Protein AF-W6NHX2-F1 (afdb_monomer_lite)

Radius of gyration: 28.2 Å; chains: 1; bounding box: 60×61×74 Å

Sequence (103 aa):
MGPPTTRSQSTPVDSWADGPFSGIVPEASASDNLANALSYLDDKASVRGKDAKSLRDATVLALEEVRNDSKADTAQLTKQINEEKSWQRYSTNFATSDVSLLL

Organism: Haemonchus contortus (NCBI:txid6289)

Structure (mmCIF, N/CA/C/O backbone):
data_AF-W6NHX2-F1
#
_entry.id   AF-W6NHX2-F1
#
loop_
_atom_site.group_PDB
_atom_site.id
_atom_site.type_symbol
_atom_site.label_atom_id
_atom_site.label_alt_id
_atom_site.label_comp_id
_atom_site.label_asym_id
_atom_site.label_entity_id
_atom_site.label_seq_id
_atom_site.pdbx_PDB_ins_code
_atom_site.Cartn_x
_atom_site.Cartn_y
_atom_site.Cartn_z
_atom_site.occupancy
_atom_site.B_iso_or_equiv
_atom_site.auth_seq_id
_atom_site.auth_comp_id
_atom_site.auth_asym_id
_atom_site.auth_atom_id
_atom_site.pdbx_PDB_model_num
ATOM 1 N N . MET A 1 1 ? 41.173 -54.706 -18.836 1.00 55.94 1 MET A N 1
ATOM 2 C CA . MET A 1 1 ? 41.162 -53.668 -17.783 1.00 55.94 1 MET A CA 1
ATOM 3 C C . MET A 1 1 ? 40.565 -52.413 -18.406 1.00 55.94 1 MET A C 1
ATOM 5 O O . MET A 1 1 ? 41.243 -51.788 -19.208 1.00 55.94 1 MET A O 1
ATOM 9 N N . GLY A 1 2 ? 39.272 -52.151 -18.195 1.00 72.06 2 GLY A N 1
ATOM 10 C CA . GLY A 1 2 ? 38.583 -50.988 -18.779 1.00 72.06 2 GLY A CA 1
ATOM 11 C C . GLY A 1 2 ? 38.774 -49.724 -17.929 1.00 72.06 2 GLY A C 1
ATOM 12 O O . GLY A 1 2 ? 39.084 -49.857 -16.743 1.00 72.06 2 GLY A O 1
ATOM 13 N N . PRO A 1 3 ? 38.621 -48.518 -18.503 1.00 69.19 3 PRO A N 1
ATOM 14 C CA . PRO A 1 3 ? 38.764 -47.274 -17.752 1.00 69.19 3 PRO A CA 1
ATOM 15 C C . PRO A 1 3 ? 37.628 -47.119 -16.723 1.00 69.19 3 PRO A C 1
ATOM 17 O O . PRO A 1 3 ? 36.522 -47.613 -16.956 1.00 69.19 3 PRO A O 1
ATOM 20 N N . PRO A 1 4 ? 37.875 -46.458 -15.578 1.00 67.69 4 PRO A N 1
ATOM 21 C CA . PRO A 1 4 ? 36.870 -46.304 -14.535 1.00 67.69 4 PRO A CA 1
ATOM 22 C C . PRO A 1 4 ? 35.751 -45.360 -14.994 1.00 67.69 4 PRO A C 1
ATOM 24 O O . PRO A 1 4 ? 36.008 -44.250 -15.456 1.00 67.69 4 PRO A O 1
ATOM 27 N N . THR A 1 5 ? 34.499 -45.790 -14.838 1.00 64.75 5 THR A N 1
ATOM 28 C CA . THR A 1 5 ? 33.313 -44.951 -15.056 1.00 64.75 5 THR A CA 1
ATOM 29 C C . THR A 1 5 ? 33.185 -43.937 -13.921 1.00 64.75 5 THR A C 1
ATOM 31 O O . THR A 1 5 ? 32.983 -44.318 -12.767 1.00 64.75 5 THR A O 1
ATOM 34 N N . THR A 1 6 ? 33.259 -42.642 -14.226 1.00 62.94 6 THR A N 1
ATOM 35 C CA . THR A 1 6 ? 32.983 -41.572 -13.262 1.00 62.94 6 THR A CA 1
ATOM 36 C C . THR A 1 6 ? 31.483 -41.271 -13.234 1.00 62.94 6 THR A C 1
ATOM 38 O O . THR A 1 6 ? 30.878 -40.887 -14.232 1.00 62.94 6 THR A O 1
ATOM 41 N N . ARG A 1 7 ? 30.853 -41.479 -12.075 1.00 59.19 7 ARG A N 1
ATOM 42 C CA . ARG A 1 7 ? 29.451 -41.125 -11.817 1.00 59.19 7 ARG A CA 1
ATOM 43 C C . ARG A 1 7 ? 29.424 -39.767 -11.119 1.00 59.19 7 ARG A C 1
ATOM 45 O O . ARG A 1 7 ? 29.792 -39.682 -9.952 1.00 59.19 7 ARG A O 1
ATOM 52 N N . SER A 1 8 ? 28.991 -38.719 -11.815 1.00 54.06 8 SER A N 1
ATOM 53 C CA . SER A 1 8 ? 28.788 -37.396 -11.217 1.00 54.06 8 SER A CA 1
ATOM 54 C C . SER A 1 8 ? 27.649 -37.451 -10.193 1.00 54.06 8 SER A C 1
ATOM 56 O O . SER A 1 8 ? 26.505 -37.736 -10.548 1.00 54.06 8 SER A O 1
ATOM 58 N N . GLN A 1 9 ? 27.959 -37.207 -8.920 1.00 53.16 9 GLN A N 1
ATOM 59 C CA . GLN A 1 9 ? 26.970 -36.881 -7.894 1.00 53.16 9 GLN A CA 1
ATOM 60 C C . GLN A 1 9 ? 26.829 -35.359 -7.831 1.00 53.16 9 GLN A C 1
ATOM 62 O O . GLN A 1 9 ? 27.785 -34.660 -7.509 1.00 53.16 9 GLN A O 1
ATOM 67 N N . SER A 1 10 ? 25.638 -34.848 -8.127 1.00 50.72 10 SER A N 1
ATOM 68 C CA . SER A 1 10 ? 25.254 -33.484 -7.773 1.00 50.72 10 SER A CA 1
ATOM 69 C C . SER A 1 10 ? 24.763 -33.502 -6.329 1.00 50.72 10 SER A C 1
ATOM 71 O O . SER A 1 10 ? 23.670 -33.989 -6.053 1.00 50.72 10 SER A O 1
ATOM 73 N N . THR A 1 11 ? 25.572 -33.017 -5.393 1.00 59.91 11 THR A N 1
ATOM 74 C CA . THR A 1 11 ? 25.077 -32.633 -4.067 1.00 59.91 11 THR A CA 1
ATOM 75 C C . THR A 1 11 ? 24.429 -31.251 -4.180 1.00 59.91 11 THR A C 1
ATOM 77 O O . THR A 1 11 ? 25.062 -30.360 -4.755 1.00 59.91 11 THR A O 1
ATOM 80 N N . PRO A 1 12 ? 23.219 -31.019 -3.645 1.00 49.75 12 PRO A N 1
ATOM 81 C CA . PRO A 1 12 ? 22.747 -29.662 -3.429 1.00 49.75 12 PRO A CA 1
ATOM 82 C C . PRO A 1 12 ? 23.594 -29.082 -2.296 1.00 49.75 12 PRO A C 1
ATOM 84 O O . PRO A 1 12 ? 23.514 -29.534 -1.156 1.00 49.75 12 PRO A O 1
ATOM 87 N N . VAL A 1 13 ? 24.483 -28.146 -2.622 1.00 49.00 13 VAL A N 1
ATOM 88 C CA . VAL A 1 13 ? 25.099 -27.312 -1.596 1.00 49.00 13 VAL A CA 1
ATOM 89 C C . VAL A 1 13 ? 24.147 -26.146 -1.379 1.00 49.00 13 VAL A C 1
ATOM 91 O O . VAL A 1 13 ? 24.127 -25.180 -2.139 1.00 49.00 13 VAL A O 1
ATOM 94 N N . ASP A 1 14 ? 23.312 -26.269 -0.351 1.00 51.41 14 ASP A N 1
ATOM 95 C CA . ASP A 1 14 ? 22.736 -25.112 0.321 1.00 51.41 14 ASP A CA 1
ATOM 96 C C . ASP A 1 14 ? 23.911 -24.324 0.912 1.00 51.41 14 ASP A C 1
ATOM 98 O O . ASP A 1 14 ? 24.329 -24.513 2.051 1.00 51.41 14 ASP A O 1
ATOM 102 N N . SER A 1 15 ? 24.531 -23.496 0.073 1.00 49.47 15 SER A N 1
ATOM 103 C CA . SER A 1 15 ? 25.641 -22.630 0.445 1.00 49.47 15 SER A CA 1
ATOM 104 C C . SER A 1 15 ? 25.067 -21.380 1.093 1.00 49.47 15 SER A C 1
ATOM 106 O O . SER A 1 15 ? 25.081 -20.293 0.516 1.00 49.47 15 SER A O 1
ATOM 108 N N . TRP A 1 16 ? 24.531 -21.543 2.298 1.00 47.50 16 TRP A N 1
ATOM 109 C CA . TRP A 1 16 ? 24.318 -20.418 3.192 1.00 47.50 16 TRP A CA 1
ATOM 110 C C . TRP A 1 16 ? 25.704 -19.965 3.634 1.00 47.50 16 TRP A C 1
ATOM 112 O O . TRP A 1 16 ? 26.372 -20.606 4.440 1.00 47.50 16 TRP A O 1
ATOM 122 N N . ALA A 1 17 ? 26.183 -18.895 3.006 1.00 46.72 17 ALA A N 1
ATOM 123 C CA . ALA A 1 17 ? 27.309 -18.153 3.525 1.00 46.72 17 ALA A CA 1
ATOM 124 C C . ALA A 1 17 ? 26.900 -17.619 4.905 1.00 46.72 17 ALA A C 1
ATOM 126 O O . ALA A 1 17 ? 26.107 -16.683 4.989 1.00 46.72 17 ALA A O 1
ATOM 127 N N . ASP A 1 18 ? 27.432 -18.226 5.967 1.00 48.16 18 ASP A N 1
ATOM 128 C CA . ASP A 1 18 ? 27.468 -17.669 7.321 1.00 48.16 18 ASP A CA 1
ATOM 129 C C . ASP A 1 18 ? 28.342 -16.401 7.298 1.00 48.16 18 ASP A C 1
ATOM 131 O O . ASP A 1 18 ? 29.511 -16.380 7.685 1.00 48.16 18 ASP A O 1
ATOM 135 N N . GLY A 1 19 ? 27.783 -15.316 6.766 1.00 51.75 19 GLY A N 1
ATOM 136 C CA . GLY A 1 19 ? 28.144 -13.980 7.212 1.00 51.75 19 GLY A CA 1
ATOM 137 C C . GLY A 1 19 ? 27.541 -13.754 8.600 1.00 51.75 19 GLY A C 1
ATOM 138 O O . GLY A 1 19 ? 26.584 -14.439 8.964 1.00 51.75 19 GLY A O 1
ATOM 139 N N . PRO A 1 20 ? 28.052 -12.804 9.398 1.00 40.47 20 PRO A N 1
ATOM 140 C CA . PRO A 1 20 ? 27.392 -12.417 10.632 1.00 40.47 20 PRO A CA 1
ATOM 141 C C . PRO A 1 20 ? 26.049 -11.781 10.263 1.00 40.47 20 PRO A C 1
ATOM 143 O O . PRO A 1 20 ? 25.949 -10.572 10.055 1.00 40.47 20 PRO A O 1
ATOM 146 N N . PHE A 1 21 ? 25.004 -12.597 10.157 1.00 42.06 21 PHE A N 1
ATOM 147 C CA . PHE A 1 21 ? 23.637 -12.127 10.211 1.00 42.06 21 PHE A CA 1
ATOM 148 C C . PHE A 1 21 ? 23.449 -11.622 11.637 1.00 42.06 21 PHE A C 1
ATOM 150 O O . PHE A 1 21 ? 23.079 -12.361 12.547 1.0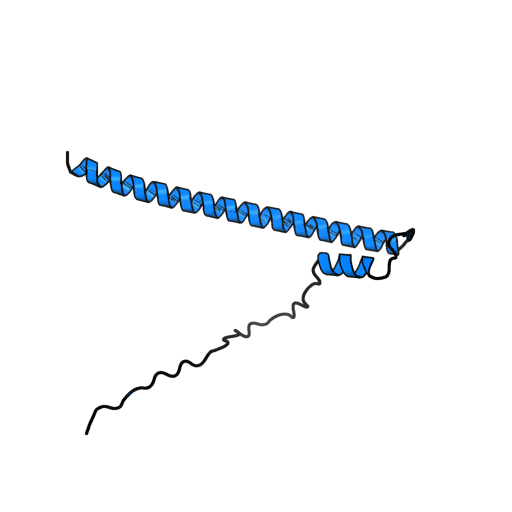0 42.06 21 PHE A O 1
ATOM 157 N N . SER A 1 22 ? 23.760 -10.338 11.841 1.00 43.44 22 SER A N 1
ATOM 158 C CA . SER A 1 22 ? 23.064 -9.541 12.844 1.00 43.44 22 SER A CA 1
ATOM 159 C C . SER A 1 22 ? 21.602 -9.896 12.660 1.00 43.44 22 SER A C 1
ATOM 161 O O . SER A 1 22 ? 21.091 -9.681 11.563 1.00 43.44 22 SER A O 1
ATOM 163 N N . GLY A 1 23 ? 21.004 -10.565 13.646 1.00 39.50 23 GLY A N 1
ATOM 164 C CA . GLY A 1 23 ? 19.657 -11.097 13.541 1.00 39.50 23 GLY A CA 1
ATOM 165 C C . GLY A 1 23 ? 18.719 -9.999 13.071 1.00 39.50 23 GLY A C 1
ATOM 166 O O . GLY A 1 23 ? 18.288 -9.166 13.864 1.00 39.50 23 GLY A O 1
ATOM 167 N N . ILE A 1 24 ? 18.420 -9.995 11.773 1.00 48.19 24 ILE A N 1
ATOM 168 C CA . ILE A 1 24 ? 17.283 -9.278 11.237 1.00 48.19 24 ILE A CA 1
ATOM 169 C C . ILE A 1 24 ? 16.136 -10.160 11.693 1.00 48.19 24 ILE A C 1
ATOM 171 O O . ILE A 1 24 ? 15.756 -11.120 11.026 1.00 48.19 24 ILE A O 1
ATOM 175 N N . VAL A 1 25 ? 15.658 -9.896 12.912 1.00 43.78 25 VAL A N 1
ATOM 176 C CA . VAL A 1 25 ? 14.267 -10.182 13.247 1.00 43.78 25 VAL A CA 1
ATOM 177 C C . VAL A 1 25 ? 13.494 -9.706 12.022 1.00 43.78 25 VAL A C 1
ATOM 179 O O . VAL A 1 25 ? 13.699 -8.543 11.666 1.00 43.78 25 VAL A O 1
ATOM 182 N N . PRO A 1 26 ? 12.733 -10.567 11.321 1.00 52.47 26 PRO A N 1
ATOM 183 C CA . PRO A 1 26 ? 11.930 -10.114 10.200 1.00 52.47 26 PRO A CA 1
ATOM 184 C C . PRO A 1 26 ? 11.110 -8.950 10.731 1.00 52.47 26 PRO A C 1
ATOM 186 O O . PRO A 1 26 ? 10.285 -9.135 11.629 1.00 52.47 26 PRO A O 1
ATOM 189 N N . GLU A 1 27 ? 11.454 -7.737 10.306 1.00 62.28 27 GLU A N 1
ATOM 190 C CA . GLU A 1 27 ? 10.692 -6.571 10.696 1.00 62.28 27 GLU A CA 1
ATOM 191 C C . GLU A 1 27 ? 9.307 -6.848 10.124 1.00 62.28 27 GLU A C 1
ATOM 193 O O . GLU A 1 27 ? 9.183 -7.131 8.931 1.00 62.28 27 GLU A O 1
ATOM 198 N N . ALA A 1 28 ? 8.302 -6.949 10.998 1.00 68.25 28 ALA A N 1
ATOM 199 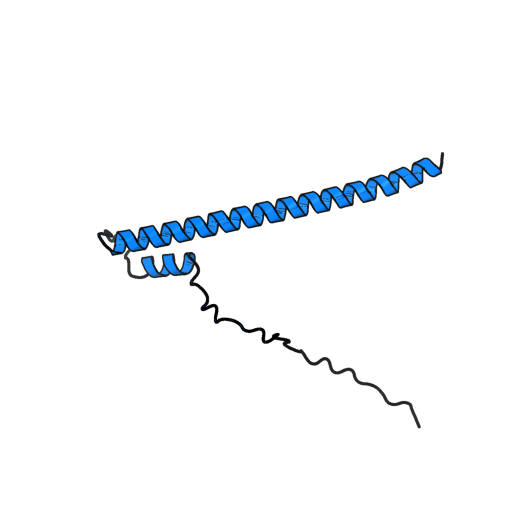C CA . ALA A 1 28 ? 6.950 -7.264 10.563 1.00 68.25 28 ALA A CA 1
ATOM 200 C C . ALA A 1 28 ? 6.589 -6.271 9.452 1.00 68.25 28 ALA A C 1
ATOM 202 O O . ALA A 1 28 ? 6.765 -5.063 9.655 1.00 68.25 28 ALA A O 1
ATOM 203 N N . SER A 1 29 ? 6.142 -6.766 8.290 1.00 83.81 29 SER A N 1
ATOM 204 C CA . SER A 1 29 ? 5.806 -5.890 7.162 1.00 83.81 29 SER A CA 1
ATOM 205 C C . SER A 1 29 ? 4.782 -4.863 7.640 1.00 83.81 29 SER A C 1
ATOM 207 O O . SER A 1 29 ? 4.010 -5.124 8.574 1.00 83.81 29 SER A O 1
ATOM 209 N N . ALA A 1 30 ? 4.732 -3.672 7.044 1.00 87.25 30 ALA A N 1
ATOM 210 C CA . ALA A 1 30 ? 3.733 -2.704 7.476 1.00 87.25 30 ALA A CA 1
ATOM 211 C C . ALA A 1 30 ? 2.305 -3.235 7.247 1.00 87.25 30 ALA A C 1
ATOM 213 O O . ALA A 1 30 ? 1.393 -2.882 7.997 1.00 87.25 30 ALA A O 1
ATOM 214 N N . SER A 1 31 ? 2.139 -4.180 6.315 1.00 88.25 31 SER A N 1
ATOM 215 C CA . SER A 1 31 ? 0.923 -4.987 6.158 1.00 88.25 31 SER A CA 1
ATOM 216 C C . SER A 1 31 ? 0.598 -5.840 7.393 1.00 88.25 31 SER A C 1
ATOM 218 O O . SER A 1 31 ? -0.550 -5.848 7.838 1.00 88.25 31 SER A O 1
ATOM 220 N N . ASP A 1 32 ? 1.589 -6.498 7.998 1.00 89.50 32 ASP A N 1
ATOM 221 C CA . ASP A 1 32 ? 1.413 -7.295 9.221 1.00 89.50 32 ASP A CA 1
ATOM 222 C C . ASP A 1 32 ? 1.079 -6.402 10.421 1.00 89.50 32 ASP A C 1
ATOM 224 O O . ASP A 1 32 ? 0.210 -6.727 11.232 1.00 89.50 32 ASP A O 1
ATOM 228 N N . ASN A 1 33 ? 1.723 -5.235 10.512 1.00 87.81 33 ASN A N 1
ATOM 229 C CA . ASN A 1 33 ? 1.444 -4.248 11.555 1.00 87.81 33 ASN A CA 1
ATOM 230 C C . ASN A 1 33 ? 0.017 -3.696 11.444 1.00 87.81 33 ASN A C 1
ATOM 232 O O . ASN A 1 33 ? -0.674 -3.555 12.458 1.00 87.81 33 ASN A O 1
ATOM 236 N N . LEU A 1 34 ? -0.448 -3.423 10.222 1.00 91.81 34 LEU A N 1
ATOM 237 C CA . LEU A 1 34 ? -1.817 -2.990 9.964 1.00 91.81 34 LEU A CA 1
ATOM 238 C C . LEU A 1 34 ? -2.828 -4.103 10.268 1.00 91.81 34 LEU A C 1
ATOM 240 O O . LEU A 1 34 ? -3.824 -3.850 10.947 1.00 91.81 34 LEU A O 1
ATOM 244 N N . ALA A 1 35 ? -2.556 -5.334 9.831 1.00 92.50 35 ALA A N 1
ATOM 245 C CA . ALA A 1 35 ? -3.403 -6.491 10.108 1.00 92.50 35 ALA A CA 1
ATOM 246 C C . ALA A 1 35 ? -3.524 -6.750 11.615 1.00 92.50 35 ALA A C 1
ATOM 248 O O . ALA A 1 35 ? -4.624 -6.962 12.121 1.00 92.50 35 ALA A O 1
ATOM 249 N N . ASN A 1 36 ? -2.421 -6.653 12.356 1.00 91.44 36 ASN A N 1
ATOM 250 C CA . ASN A 1 36 ? -2.427 -6.797 13.806 1.00 91.44 36 ASN A CA 1
ATOM 251 C C . ASN A 1 36 ? -3.232 -5.676 14.488 1.00 91.44 36 ASN A C 1
ATOM 253 O O . ASN A 1 36 ? -4.043 -5.960 15.368 1.00 91.44 36 ASN A O 1
ATOM 257 N N . ALA A 1 37 ? -3.081 -4.421 14.045 1.00 89.81 37 ALA A N 1
ATOM 258 C CA . ALA A 1 37 ? -3.857 -3.292 14.568 1.00 89.81 37 ALA A CA 1
ATOM 259 C C . ALA A 1 37 ? -5.371 -3.433 14.317 1.00 89.81 37 ALA A C 1
ATOM 261 O O . ALA A 1 37 ? -6.170 -2.941 15.112 1.00 89.81 37 ALA A O 1
ATOM 262 N N . LEU A 1 38 ? -5.763 -4.113 13.236 1.00 92.56 38 LEU A N 1
ATOM 263 C CA . LEU A 1 38 ? -7.158 -4.389 12.885 1.00 92.56 38 LEU A CA 1
ATOM 264 C C . LEU A 1 38 ? -7.709 -5.678 13.516 1.00 92.56 38 LEU A C 1
ATOM 266 O O . LEU A 1 38 ? -8.917 -5.792 13.683 1.00 92.56 38 LEU A O 1
ATOM 270 N N . SER A 1 39 ? -6.854 -6.632 13.894 1.00 93.38 39 SER A N 1
ATOM 271 C CA . SER A 1 39 ? -7.253 -8.004 14.257 1.00 93.38 39 SER A CA 1
ATOM 272 C C . SER A 1 39 ? -8.249 -8.129 15.418 1.00 93.38 39 SER A C 1
ATOM 274 O O . SER A 1 39 ? -8.996 -9.103 15.481 1.00 93.38 39 SER A O 1
ATOM 276 N N . TYR A 1 40 ? -8.283 -7.147 16.322 1.00 88.50 40 TYR A N 1
ATOM 277 C CA . TYR A 1 40 ? -9.181 -7.123 17.483 1.00 88.50 40 TYR A CA 1
ATOM 278 C C . TYR A 1 40 ? -10.331 -6.112 17.345 1.00 88.50 40 TYR A C 1
ATOM 280 O O . TYR A 1 40 ? -11.108 -5.940 18.286 1.00 88.50 40 TYR A O 1
ATOM 288 N N . LEU A 1 41 ? -10.431 -5.413 16.210 1.00 89.25 41 LEU A N 1
ATOM 289 C CA . LEU A 1 41 ? -11.456 -4.405 15.957 1.00 89.25 41 LEU A CA 1
ATOM 290 C C . LEU A 1 41 ? -12.612 -5.008 15.158 1.00 89.25 41 LEU A C 1
ATOM 292 O O . LEU A 1 41 ? -12.412 -5.632 14.123 1.00 89.25 41 LEU A O 1
ATOM 296 N N . ASP A 1 42 ? -13.833 -4.777 15.638 1.00 90.94 42 ASP A N 1
ATOM 297 C CA . ASP A 1 42 ? -15.042 -5.033 14.856 1.00 90.94 42 ASP A CA 1
ATOM 298 C C . ASP A 1 42 ? -15.235 -3.936 13.795 1.00 90.94 42 ASP A C 1
ATOM 300 O O . ASP A 1 42 ? -14.928 -2.765 14.034 1.00 90.94 42 ASP A O 1
ATOM 304 N N . ASP A 1 43 ? -15.824 -4.283 12.650 1.00 88.88 43 ASP A N 1
ATOM 305 C CA . ASP A 1 43 ? -16.000 -3.378 11.503 1.00 88.88 43 ASP A CA 1
ATOM 306 C C . ASP A 1 43 ? -16.857 -2.143 11.829 1.00 88.88 43 ASP A C 1
ATOM 308 O O . ASP A 1 43 ? -16.830 -1.137 11.112 1.00 88.88 43 ASP A O 1
ATOM 312 N N . LYS A 1 44 ? -17.676 -2.217 12.885 1.00 92.12 44 LYS A N 1
ATOM 313 C CA . LYS A 1 44 ? -18.540 -1.121 13.353 1.00 92.12 44 LYS A CA 1
ATOM 314 C C . LYS A 1 44 ? -18.017 -0.444 14.619 1.00 92.12 44 LYS A C 1
ATOM 316 O O . LYS A 1 44 ? -18.677 0.463 15.135 1.00 92.12 44 LYS A O 1
ATOM 321 N N . ALA A 1 45 ? -16.850 -0.844 15.122 1.00 88.50 45 ALA A N 1
ATOM 322 C CA . ALA A 1 45 ? -16.288 -0.294 16.344 1.00 88.50 45 ALA A CA 1
ATOM 323 C C . ALA A 1 45 ? -15.870 1.176 16.167 1.00 88.50 45 ALA A C 1
ATOM 325 O O . ALA A 1 45 ? -15.172 1.553 15.226 1.00 88.50 45 ALA A O 1
ATOM 326 N N . SER A 1 46 ? -16.253 2.027 17.125 1.00 90.31 46 SER A N 1
ATOM 327 C CA . SER A 1 46 ? -15.706 3.384 17.216 1.00 90.31 46 SER A CA 1
ATOM 328 C C . SER A 1 46 ? -14.338 3.326 17.894 1.00 90.31 46 SER A C 1
ATOM 330 O O . SER A 1 46 ? -14.250 3.203 19.115 1.00 90.31 46 SER A O 1
ATOM 332 N N . VAL A 1 47 ? -13.268 3.428 17.106 1.00 90.00 47 VAL A N 1
ATOM 333 C CA . VAL A 1 47 ? -11.889 3.425 17.612 1.00 90.00 47 VAL A CA 1
ATOM 334 C C . VAL A 1 47 ? -11.551 4.792 18.214 1.00 90.00 47 VAL A C 1
ATOM 336 O O . VAL A 1 47 ? -11.779 5.829 17.586 1.00 90.00 47 VAL A O 1
ATOM 339 N N . ARG A 1 48 ? -11.012 4.832 19.439 1.00 93.62 48 ARG A N 1
ATOM 340 C CA . ARG A 1 48 ? -10.661 6.085 20.136 1.00 93.62 48 ARG A CA 1
ATOM 341 C C . ARG A 1 48 ? -9.329 5.975 20.868 1.00 93.62 48 ARG A C 1
ATOM 343 O O . ARG A 1 48 ? -8.821 4.889 21.117 1.00 93.62 48 ARG A O 1
ATOM 350 N N . GLY A 1 49 ? -8.775 7.129 21.237 1.00 94.19 49 GLY A N 1
ATOM 351 C CA . GLY A 1 49 ? -7.595 7.208 22.094 1.00 94.19 49 GLY A CA 1
ATOM 352 C C . GLY A 1 49 ? -6.387 6.474 21.510 1.00 94.19 49 GLY A C 1
ATOM 353 O O . GLY A 1 49 ? -5.979 6.738 20.378 1.00 94.19 49 GLY A O 1
ATOM 354 N N . LYS A 1 50 ? -5.804 5.573 22.305 1.00 92.19 50 LYS A N 1
ATOM 355 C CA . LYS A 1 50 ? -4.582 4.843 21.948 1.00 92.19 50 LYS A CA 1
ATOM 356 C C . LYS A 1 50 ? -4.771 3.960 20.715 1.00 92.19 50 LYS A C 1
ATOM 358 O O . LYS A 1 50 ? -3.904 3.973 19.848 1.00 92.19 50 LYS A O 1
ATOM 363 N N . ASP A 1 51 ? -5.898 3.267 20.608 1.00 90.06 51 ASP A N 1
ATOM 364 C CA . ASP A 1 51 ? -6.139 2.319 19.515 1.00 90.06 51 ASP A CA 1
ATOM 365 C C . ASP A 1 51 ? -6.308 3.055 18.184 1.00 90.06 51 ASP A C 1
ATOM 367 O O . ASP A 1 51 ? -5.755 2.650 17.167 1.00 90.06 51 ASP A O 1
ATOM 371 N N . ALA A 1 52 ? -6.965 4.221 18.209 1.00 93.94 52 ALA A N 1
ATOM 372 C CA . ALA A 1 52 ? -7.089 5.075 17.030 1.00 93.94 52 ALA A CA 1
ATOM 373 C C . ALA A 1 52 ? -5.723 5.596 16.562 1.00 93.94 52 ALA A C 1
ATOM 375 O O . ALA A 1 52 ? -5.452 5.651 15.362 1.00 93.94 52 ALA A O 1
ATOM 376 N N . LYS A 1 53 ? -4.844 5.956 17.507 1.00 94.06 53 LYS A N 1
ATOM 377 C CA . LYS A 1 53 ? -3.467 6.339 17.190 1.00 94.06 53 LYS A CA 1
ATOM 378 C C . LYS A 1 53 ? -2.691 5.160 16.597 1.00 94.06 53 LYS A C 1
ATOM 380 O O . LYS A 1 53 ? -2.068 5.330 15.559 1.00 94.06 53 LYS A O 1
ATOM 385 N N . SER A 1 54 ? -2.772 3.980 17.210 1.00 91.81 54 SER A N 1
ATOM 386 C CA . SER A 1 54 ? -2.073 2.782 16.730 1.00 91.81 54 SER A CA 1
ATOM 387 C C . SER A 1 54 ? -2.509 2.393 15.319 1.00 91.81 54 SER A C 1
ATOM 389 O O . SER A 1 54 ? -1.664 2.104 14.478 1.00 91.81 54 SER A O 1
ATOM 391 N N . LEU A 1 55 ? -3.814 2.437 15.038 1.00 93.19 55 LEU A N 1
ATOM 392 C CA . LEU A 1 55 ? -4.350 2.151 13.711 1.00 93.19 55 LEU A CA 1
ATOM 393 C C . LEU A 1 55 ? -3.864 3.172 12.675 1.00 93.19 55 LEU A C 1
ATOM 395 O O . LEU A 1 55 ? -3.465 2.797 11.573 1.00 93.19 55 LEU A O 1
ATOM 399 N N . ARG A 1 56 ? -3.856 4.462 13.034 1.00 95.38 56 ARG A N 1
ATOM 400 C CA . ARG A 1 56 ? -3.320 5.523 12.174 1.00 95.38 56 ARG A CA 1
ATOM 401 C C . ARG A 1 56 ? -1.841 5.296 11.875 1.00 95.38 56 ARG A C 1
ATOM 403 O O . ARG A 1 56 ? -1.460 5.365 10.713 1.00 95.38 56 ARG A O 1
ATOM 410 N N . ASP A 1 57 ? -1.031 5.051 12.898 1.00 94.19 57 ASP A N 1
ATOM 411 C CA . ASP A 1 57 ? 0.416 4.896 12.753 1.00 94.19 57 ASP A CA 1
ATOM 412 C C . ASP A 1 57 ? 0.735 3.666 11.880 1.00 94.19 57 ASP A C 1
ATOM 414 O O . ASP A 1 57 ? 1.517 3.772 10.937 1.00 94.19 57 ASP A O 1
ATOM 418 N N . ALA A 1 58 ? 0.036 2.543 12.089 1.00 93.12 58 ALA A N 1
ATOM 419 C CA . ALA A 1 58 ? 0.155 1.357 11.238 1.00 93.12 58 ALA A CA 1
ATOM 420 C C . ALA A 1 58 ? -0.279 1.622 9.784 1.00 93.12 58 ALA A C 1
ATOM 422 O O . ALA A 1 58 ? 0.373 1.173 8.845 1.00 93.12 58 ALA A O 1
ATOM 423 N N . THR A 1 59 ? -1.344 2.404 9.580 1.00 94.88 59 THR A N 1
ATOM 424 C CA . THR A 1 59 ? -1.805 2.787 8.234 1.00 94.88 59 THR A CA 1
ATOM 425 C C . THR A 1 59 ? -0.785 3.673 7.520 1.00 94.88 59 THR A C 1
ATOM 427 O O . THR A 1 59 ? -0.548 3.500 6.327 1.00 94.88 59 THR A O 1
ATOM 430 N N . VAL A 1 60 ? -0.173 4.626 8.231 1.00 96.25 60 VAL A N 1
ATOM 431 C CA . VAL A 1 60 ? 0.869 5.497 7.667 1.00 96.25 60 VAL A CA 1
ATOM 432 C C . VAL A 1 60 ? 2.068 4.667 7.223 1.00 96.25 60 VAL A C 1
ATOM 434 O O . VAL A 1 60 ? 2.514 4.837 6.092 1.00 96.25 60 VAL A O 1
ATOM 437 N N . LEU A 1 61 ? 2.525 3.731 8.059 1.00 93.81 61 LEU A N 1
ATOM 438 C CA . LEU A 1 61 ? 3.614 2.820 7.705 1.00 93.81 61 LEU A CA 1
ATOM 439 C C . LEU A 1 61 ? 3.284 2.005 6.447 1.00 93.81 61 LEU A C 1
ATOM 441 O O . LEU A 1 61 ? 4.100 1.945 5.532 1.00 93.81 61 LEU A O 1
ATOM 445 N N . ALA A 1 62 ? 2.070 1.451 6.354 1.00 94.00 62 ALA A N 1
ATOM 446 C CA . ALA A 1 62 ? 1.644 0.672 5.189 1.00 94.00 62 ALA A CA 1
ATOM 447 C C . ALA A 1 62 ? 1.625 1.505 3.898 1.00 94.00 62 ALA A C 1
ATOM 449 O O . ALA A 1 62 ? 2.061 1.047 2.844 1.00 94.00 62 ALA A O 1
ATOM 450 N N . LEU A 1 63 ? 1.168 2.757 3.971 1.00 95.19 63 LEU A N 1
ATOM 451 C CA . LEU A 1 63 ? 1.181 3.663 2.821 1.00 95.19 63 LEU A CA 1
ATOM 452 C C . LEU A 1 63 ? 2.599 4.081 2.416 1.00 95.19 63 LEU A C 1
ATOM 454 O O . LEU A 1 63 ? 2.867 4.267 1.227 1.00 95.19 63 LEU A O 1
ATOM 458 N N . GLU A 1 64 ? 3.500 4.258 3.379 1.00 94.81 64 GLU A N 1
ATOM 459 C CA . GLU A 1 64 ? 4.900 4.572 3.105 1.00 94.81 64 GLU A CA 1
ATOM 460 C C . GLU A 1 64 ? 5.626 3.404 2.434 1.00 94.81 64 GLU A C 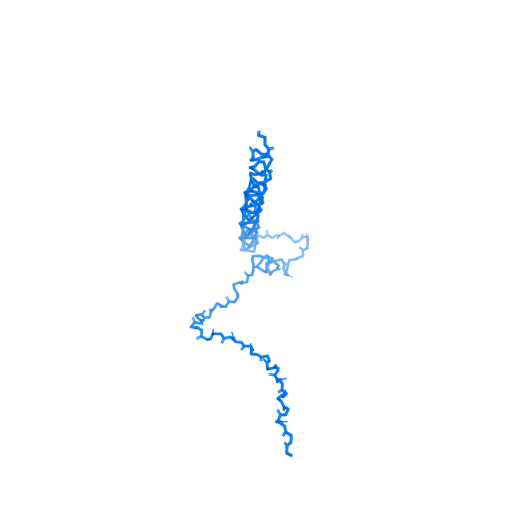1
ATOM 462 O O . GLU A 1 64 ? 6.339 3.640 1.456 1.00 94.81 64 GLU A O 1
ATOM 467 N N . GLU A 1 65 ? 5.395 2.169 2.888 1.00 94.00 65 GLU A N 1
ATOM 468 C CA . GLU A 1 65 ? 5.931 0.946 2.273 1.00 94.00 65 GLU A CA 1
ATOM 469 C C . GLU A 1 65 ? 5.465 0.830 0.814 1.00 94.00 65 GLU A C 1
ATOM 471 O O . GLU A 1 65 ? 6.290 0.881 -0.096 1.00 94.00 65 GLU A O 1
ATOM 476 N N . VAL A 1 66 ? 4.149 0.870 0.564 1.00 94.44 66 VAL A N 1
ATOM 477 C CA . VAL A 1 66 ? 3.575 0.815 -0.798 1.00 94.44 66 VAL A CA 1
ATOM 478 C C . VAL A 1 66 ? 4.128 1.922 -1.701 1.00 94.44 66 VAL A C 1
ATOM 480 O O . VAL A 1 66 ? 4.395 1.714 -2.888 1.00 94.44 66 VAL A O 1
ATOM 483 N N . ARG A 1 67 ? 4.314 3.132 -1.162 1.00 94.44 67 ARG A N 1
ATOM 484 C CA . ARG A 1 67 ? 4.896 4.249 -1.915 1.00 94.44 67 ARG A CA 1
ATOM 485 C C . ARG A 1 67 ? 6.351 3.980 -2.288 1.00 94.44 67 ARG A C 1
ATOM 487 O O . ARG A 1 67 ? 6.778 4.391 -3.368 1.00 94.44 67 ARG A O 1
ATOM 494 N N . ASN A 1 68 ? 7.126 3.386 -1.391 1.00 94.06 68 ASN A N 1
ATOM 495 C CA . ASN A 1 68 ? 8.527 3.075 -1.636 1.00 94.06 68 ASN A CA 1
ATOM 496 C C . ASN A 1 68 ? 8.665 1.928 -2.639 1.00 94.06 68 ASN A C 1
ATOM 498 O O . ASN A 1 68 ? 9.438 2.074 -3.586 1.00 94.06 68 ASN A O 1
ATOM 502 N N . ASP A 1 69 ? 7.845 0.889 -2.517 1.00 93.25 69 ASP A N 1
ATOM 503 C CA . ASP A 1 69 ? 7.797 -0.232 -3.458 1.00 93.25 69 ASP A CA 1
ATOM 504 C C . ASP A 1 69 ? 7.428 0.249 -4.861 1.00 93.25 69 ASP A C 1
ATOM 506 O O . ASP A 1 69 ? 8.156 0.013 -5.821 1.00 93.25 69 ASP A O 1
ATOM 510 N N . SER A 1 70 ? 6.380 1.069 -4.979 1.00 94.31 70 SER A N 1
ATOM 511 C CA . SER A 1 70 ? 5.974 1.645 -6.265 1.00 94.31 70 SER A CA 1
ATOM 512 C C . SER A 1 70 ? 7.087 2.473 -6.921 1.00 94.31 70 SER A C 1
ATOM 514 O O . SER A 1 70 ? 7.271 2.433 -8.144 1.00 94.31 70 SER A O 1
ATOM 516 N N . LYS A 1 71 ? 7.871 3.218 -6.129 1.00 95.44 71 LYS A N 1
ATOM 517 C CA . LYS A 1 71 ? 9.042 3.945 -6.640 1.00 95.44 71 LYS A CA 1
ATOM 518 C C . LYS A 1 71 ? 10.149 2.996 -7.085 1.00 95.44 71 LYS A C 1
ATOM 520 O O . LYS A 1 71 ? 10.762 3.259 -8.119 1.00 95.44 71 LYS A O 1
ATOM 525 N N . ALA A 1 72 ? 10.418 1.944 -6.315 1.00 94.12 72 ALA A N 1
ATOM 526 C CA . ALA A 1 72 ? 11.427 0.946 -6.640 1.00 94.12 72 ALA A CA 1
ATOM 527 C C . ALA A 1 72 ? 11.076 0.225 -7.949 1.00 94.12 72 ALA A C 1
ATOM 529 O O . ALA A 1 72 ? 11.900 0.203 -8.864 1.00 94.12 72 ALA A O 1
ATOM 530 N N . ASP A 1 73 ? 9.829 -0.223 -8.096 1.00 95.62 73 ASP A N 1
ATOM 531 C CA . ASP A 1 73 ? 9.311 -0.857 -9.310 1.00 95.62 73 ASP A CA 1
ATOM 532 C C . ASP A 1 73 ? 9.403 0.077 -10.516 1.00 95.62 73 ASP A C 1
ATOM 534 O O . ASP A 1 73 ? 9.885 -0.302 -11.583 1.00 95.62 73 ASP A O 1
ATOM 538 N N . THR A 1 74 ? 9.008 1.341 -10.346 1.00 94.69 74 THR A N 1
ATOM 539 C CA . THR A 1 74 ? 9.098 2.343 -11.417 1.00 94.69 74 THR A CA 1
ATOM 540 C C . THR A 1 74 ? 10.550 2.590 -11.832 1.00 94.69 74 THR A C 1
ATOM 542 O O . THR A 1 74 ? 10.852 2.681 -13.026 1.00 94.69 74 THR A O 1
ATOM 545 N N . ALA A 1 75 ? 11.470 2.687 -10.869 1.00 94.56 75 ALA A N 1
ATOM 546 C CA . ALA A 1 75 ? 12.894 2.851 -11.142 1.00 94.56 75 ALA A CA 1
ATOM 547 C C . ALA A 1 75 ? 13.471 1.624 -11.864 1.00 94.56 75 ALA A C 1
ATOM 549 O O . ALA A 1 75 ? 14.220 1.776 -12.833 1.00 94.56 75 ALA A O 1
ATOM 550 N N . GLN A 1 76 ? 13.077 0.419 -11.450 1.00 95.56 76 GLN A N 1
ATOM 551 C CA . GLN A 1 76 ? 13.478 -0.827 -12.089 1.00 95.56 76 GLN A CA 1
ATOM 552 C C . GLN A 1 76 ? 12.956 -0.921 -13.526 1.00 95.56 76 GLN A C 1
ATOM 554 O O . GLN A 1 76 ? 13.741 -1.191 -14.435 1.00 95.56 76 GLN A O 1
ATOM 559 N N . LEU A 1 77 ? 11.674 -0.639 -13.759 1.00 94.88 77 LEU A N 1
ATOM 560 C CA . LEU A 1 77 ? 11.085 -0.624 -15.100 1.00 94.88 77 LEU A CA 1
ATOM 561 C C . LEU A 1 77 ? 11.767 0.411 -15.999 1.00 94.88 77 LEU A C 1
ATOM 563 O O . LEU A 1 77 ? 12.109 0.120 -17.143 1.00 94.88 77 LEU A O 1
ATOM 567 N N . THR A 1 78 ? 12.034 1.607 -15.475 1.00 95.69 78 THR A N 1
ATOM 568 C CA . THR A 1 78 ? 12.744 2.660 -16.218 1.00 95.69 78 THR A CA 1
ATOM 569 C C . THR A 1 78 ? 14.142 2.201 -16.629 1.00 95.69 78 THR A C 1
ATOM 571 O O . THR A 1 78 ? 14.559 2.424 -17.769 1.00 95.69 78 THR A O 1
ATOM 574 N N . LYS A 1 79 ? 14.859 1.525 -15.725 1.00 93.94 79 LYS A N 1
ATOM 575 C CA . LYS A 1 79 ? 16.177 0.948 -16.002 1.00 93.94 79 LYS A CA 1
ATOM 576 C C . LYS A 1 79 ? 16.097 -0.116 -17.101 1.00 93.94 79 LYS A C 1
ATOM 578 O O . LYS A 1 79 ? 16.840 -0.012 -18.073 1.00 93.94 79 LYS A O 1
ATOM 583 N N . GLN A 1 80 ? 15.163 -1.062 -16.994 1.00 94.12 80 GLN A N 1
ATOM 584 C CA . GLN A 1 80 ? 14.954 -2.118 -17.993 1.00 94.12 80 GLN A CA 1
ATOM 585 C C . GLN A 1 80 ? 14.642 -1.539 -19.380 1.00 94.12 80 GLN A C 1
ATOM 587 O O . GLN A 1 80 ? 15.263 -1.930 -20.366 1.00 94.12 80 GLN A O 1
ATOM 592 N N . ILE A 1 81 ? 13.757 -0.541 -19.458 1.00 93.88 81 ILE A N 1
ATOM 593 C CA . ILE A 1 81 ? 13.419 0.143 -20.716 1.00 93.88 81 ILE A CA 1
ATOM 594 C C . ILE A 1 81 ? 14.649 0.836 -21.315 1.00 93.88 81 ILE A C 1
ATOM 596 O O . ILE A 1 81 ? 14.845 0.830 -22.531 1.00 93.88 81 ILE A O 1
ATOM 600 N N . ASN A 1 82 ? 15.477 1.478 -20.489 1.00 91.50 82 ASN A N 1
ATOM 601 C CA . ASN A 1 82 ? 16.682 2.145 -20.971 1.00 91.50 82 ASN A CA 1
ATOM 602 C C . ASN A 1 82 ? 17.732 1.146 -21.488 1.00 91.50 82 ASN A C 1
ATOM 604 O O . ASN A 1 82 ? 18.376 1.399 -22.509 1.00 91.50 82 ASN A O 1
ATOM 608 N N . GLU A 1 83 ? 17.894 0.014 -20.807 1.00 92.19 83 GLU A N 1
ATOM 609 C CA . GLU A 1 83 ? 18.772 -1.077 -21.234 1.00 92.19 83 GLU A CA 1
ATOM 610 C C . GLU A 1 83 ? 18.289 -1.687 -22.555 1.00 92.19 83 GLU A C 1
ATOM 612 O O . GLU A 1 83 ? 19.070 -1.784 -23.501 1.00 92.19 83 GLU A O 1
ATOM 617 N N . GLU A 1 84 ? 16.997 -1.993 -22.678 1.00 90.88 84 GLU A N 1
ATOM 618 C CA . GLU A 1 84 ? 16.394 -2.502 -23.914 1.00 90.88 84 GLU A CA 1
ATOM 619 C C . GLU A 1 84 ? 16.604 -1.535 -25.089 1.00 90.88 84 GLU A C 1
ATOM 621 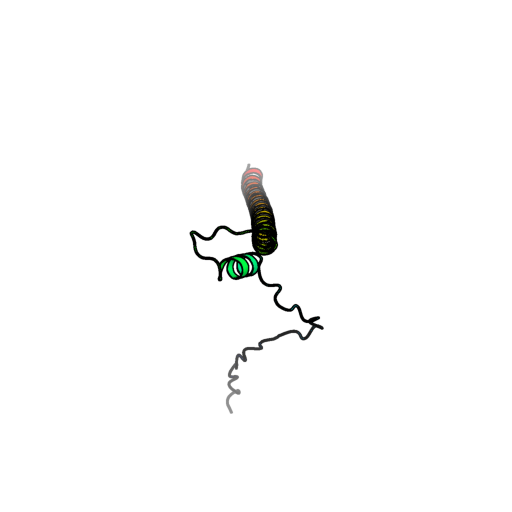O O . GLU A 1 84 ? 17.087 -1.929 -26.154 1.00 90.88 84 GLU A O 1
ATOM 626 N N . LYS A 1 85 ? 16.325 -0.242 -24.890 1.00 89.31 85 LYS A N 1
ATOM 627 C CA . LYS A 1 85 ? 16.562 0.791 -25.911 1.00 89.31 85 LYS A CA 1
ATOM 628 C C . LYS A 1 85 ? 18.033 0.886 -26.310 1.00 89.31 85 LYS A C 1
ATOM 630 O O . LYS A 1 85 ? 18.336 1.177 -27.468 1.00 89.31 85 LYS A O 1
ATOM 635 N N . SER A 1 86 ? 18.949 0.661 -25.37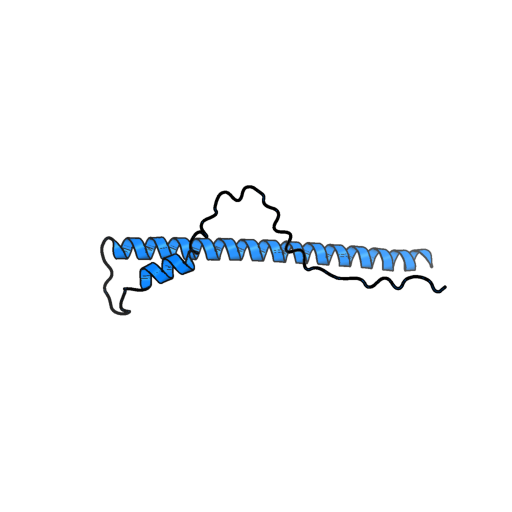2 1.00 87.62 86 SER A N 1
ATOM 636 C CA . SER A 1 86 ? 20.387 0.659 -25.652 1.00 87.62 86 SER A CA 1
ATOM 637 C C . SER A 1 86 ? 20.778 -0.536 -26.524 1.00 87.62 86 SER A C 1
ATOM 639 O O . SER A 1 86 ? 21.493 -0.356 -27.512 1.00 87.62 86 SER A O 1
ATOM 641 N N . TRP A 1 87 ? 20.240 -1.724 -26.238 1.00 84.50 87 TRP A N 1
ATOM 642 C CA . TRP A 1 87 ? 20.445 -2.920 -27.060 1.00 84.50 87 TRP A CA 1
ATOM 643 C C . TRP A 1 87 ? 19.877 -2.776 -28.471 1.00 84.50 87 TRP A C 1
ATOM 645 O O . TRP A 1 87 ? 20.556 -3.113 -29.442 1.00 84.50 87 TRP A O 1
ATOM 655 N N . GLN A 1 88 ? 18.674 -2.216 -28.606 1.00 82.50 88 GLN A N 1
ATOM 656 C CA . GLN A 1 88 ? 18.071 -1.947 -29.914 1.00 82.50 88 GLN A CA 1
ATOM 657 C C . GLN A 1 88 ? 18.949 -1.015 -30.758 1.00 82.50 88 GLN A C 1
ATOM 659 O O . GLN A 1 88 ? 19.222 -1.323 -31.916 1.00 82.50 88 GLN A O 1
ATOM 664 N N . ARG A 1 89 ? 19.466 0.076 -30.170 1.00 78.25 89 ARG A N 1
ATOM 665 C CA . ARG A 1 89 ? 20.384 1.004 -30.857 1.00 78.25 89 ARG A CA 1
ATOM 666 C C . ARG A 1 89 ? 21.682 0.331 -31.300 1.00 78.25 89 ARG A C 1
ATOM 668 O O . ARG A 1 89 ? 22.156 0.594 -32.403 1.00 78.25 89 ARG A O 1
ATOM 675 N N . TYR A 1 90 ? 22.261 -0.524 -30.457 1.00 79.38 90 TYR A N 1
ATOM 676 C CA . TYR A 1 90 ? 23.476 -1.263 -30.804 1.00 79.38 90 TYR A CA 1
ATOM 677 C C . TYR A 1 90 ? 23.241 -2.198 -32.000 1.00 79.38 90 TYR A C 1
ATOM 679 O O . TYR A 1 90 ? 24.007 -2.175 -32.961 1.00 79.38 90 TYR A O 1
ATOM 687 N N . SER A 1 91 ? 22.134 -2.946 -31.983 1.00 77.12 91 SER A N 1
ATOM 688 C CA . SER A 1 91 ? 21.745 -3.853 -33.069 1.00 77.12 91 SER A CA 1
ATOM 689 C C . SER A 1 91 ? 21.502 -3.118 -34.394 1.00 77.12 91 SER A C 1
ATOM 691 O O . SER A 1 91 ? 22.016 -3.527 -35.436 1.00 77.12 91 SER A O 1
ATOM 693 N N . THR A 1 92 ? 20.798 -1.980 -34.371 1.00 75.38 92 THR A N 1
ATOM 694 C CA . THR A 1 92 ? 20.556 -1.192 -35.591 1.00 75.38 92 THR A CA 1
ATOM 695 C C . THR A 1 92 ? 21.834 -0.616 -36.186 1.00 75.38 92 THR A C 1
ATOM 697 O O . THR A 1 92 ? 21.971 -0.618 -37.403 1.00 75.38 92 THR A O 1
ATOM 700 N N . ASN A 1 93 ? 22.777 -0.155 -35.358 1.00 72.38 93 ASN A N 1
ATOM 701 C CA . ASN A 1 93 ? 24.050 0.387 -35.845 1.00 72.38 93 ASN A CA 1
ATOM 702 C C . ASN A 1 93 ? 24.923 -0.694 -36.496 1.00 72.38 93 ASN A C 1
ATOM 704 O O . ASN A 1 93 ? 25.592 -0.428 -37.488 1.00 72.38 93 ASN A O 1
ATOM 708 N N . PHE A 1 94 ? 24.896 -1.919 -35.967 1.00 65.19 94 PHE A N 1
ATOM 709 C CA . PHE A 1 94 ? 25.585 -3.049 -36.583 1.00 65.19 94 PHE A CA 1
ATOM 710 C C . PHE A 1 94 ? 24.983 -3.391 -37.957 1.00 65.19 94 PHE A C 1
ATOM 712 O O . PHE A 1 94 ? 25.710 -3.501 -38.941 1.00 65.19 94 PHE A O 1
ATOM 719 N N . ALA A 1 95 ? 23.650 -3.463 -38.049 1.00 62.28 95 ALA A N 1
ATOM 720 C CA . ALA A 1 95 ? 22.951 -3.763 -39.299 1.00 62.28 95 ALA A CA 1
ATOM 721 C C . ALA A 1 95 ? 23.136 -2.682 -40.382 1.00 62.28 95 ALA A C 1
ATOM 723 O O . ALA A 1 95 ? 23.226 -3.005 -41.563 1.00 62.28 95 ALA A O 1
ATOM 724 N N . THR A 1 96 ? 23.204 -1.398 -40.016 1.00 62.38 96 THR A N 1
ATOM 725 C CA . THR A 1 96 ? 23.402 -0.307 -40.987 1.00 62.38 96 THR A CA 1
ATOM 726 C C . THR A 1 96 ? 24.860 -0.138 -41.420 1.00 62.38 96 THR A C 1
ATOM 728 O O . THR A 1 96 ? 25.105 0.266 -42.560 1.00 62.38 96 THR A O 1
ATOM 731 N N . SER A 1 97 ? 25.831 -0.478 -40.565 1.00 61.03 97 SER A N 1
ATOM 732 C CA . SER A 1 97 ? 27.248 -0.517 -40.947 1.00 61.03 97 SER A CA 1
ATOM 733 C C . SER A 1 97 ? 27.545 -1.591 -41.995 1.00 61.03 97 SER A C 1
ATOM 735 O O . SER A 1 97 ? 28.293 -1.306 -42.926 1.00 61.03 97 SER A O 1
ATOM 737 N N . ASP A 1 98 ? 26.930 -2.774 -41.903 1.00 58.38 98 ASP A N 1
ATOM 738 C CA . ASP A 1 98 ? 27.135 -3.863 -42.876 1.00 58.38 98 ASP A CA 1
ATOM 739 C C . ASP A 1 98 ? 26.617 -3.490 -44.280 1.00 58.38 98 ASP A C 1
ATOM 741 O O . ASP A 1 98 ? 27.263 -3.753 -45.291 1.00 58.38 98 ASP A O 1
ATOM 745 N N . VAL A 1 99 ? 25.483 -2.781 -44.355 1.00 60.00 99 VAL A N 1
ATOM 746 C CA . VAL A 1 99 ? 24.918 -2.295 -45.631 1.00 60.00 99 VAL A CA 1
ATOM 747 C C . VAL A 1 99 ? 25.758 -1.161 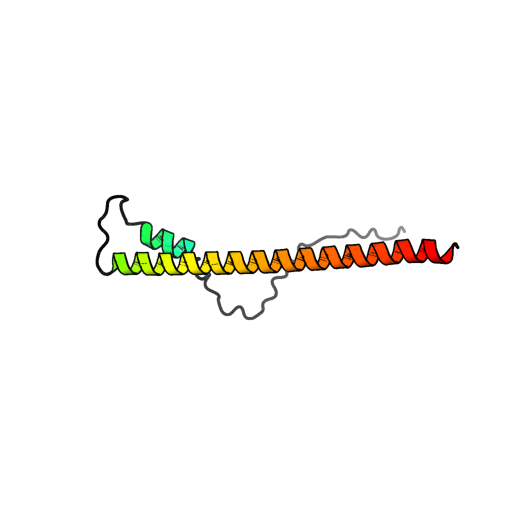-46.232 1.00 60.00 99 VAL A C 1
ATOM 749 O O . VAL A 1 99 ? 25.873 -1.060 -47.451 1.00 60.00 99 VAL A O 1
ATOM 752 N N . SER A 1 100 ? 26.371 -0.320 -45.396 1.00 60.66 100 SER A N 1
ATOM 753 C CA . SER A 1 100 ? 27.185 0.819 -45.853 1.00 60.66 100 SER A CA 1
ATOM 754 C C . SER A 1 100 ? 28.590 0.420 -46.322 1.00 60.66 100 SER A C 1
ATOM 756 O O . SER A 1 100 ? 29.229 1.198 -47.017 1.00 60.66 100 SER A O 1
ATOM 758 N N . LEU A 1 101 ? 29.079 -0.769 -45.951 1.00 57.44 101 LEU A N 1
ATOM 759 C CA . LEU A 1 101 ? 30.342 -1.334 -46.449 1.00 57.44 101 LEU A CA 1
ATOM 760 C C . LEU A 1 101 ? 30.183 -2.098 -47.778 1.00 57.44 101 LEU A C 1
ATOM 762 O O . LEU A 1 101 ? 31.178 -2.536 -48.353 1.00 57.44 101 LEU A O 1
ATOM 766 N N . LEU A 1 102 ? 28.947 -2.267 -48.256 1.00 56.81 102 LEU A N 1
ATOM 767 C CA . LEU A 1 102 ? 28.586 -3.003 -49.475 1.00 56.81 102 LEU A CA 1
ATOM 768 C C . LEU A 1 102 ? 28.208 -2.094 -50.667 1.00 56.81 102 LEU A C 1
ATOM 770 O O . LEU A 1 102 ? 27.852 -2.613 -51.727 1.00 56.81 102 LEU A O 1
ATOM 774 N N . LEU A 1 103 ? 28.299 -0.768 -50.507 1.00 50.47 103 LEU A N 1
ATOM 775 C CA . LEU A 1 103 ? 28.093 0.273 -51.530 1.00 50.47 103 LEU A CA 1
ATOM 776 C C . LEU A 1 103 ? 29.388 1.062 -51.755 1.00 50.47 103 LEU A C 1
ATOM 778 O O . LEU A 1 103 ? 29.656 1.398 -52.930 1.00 50.47 103 LEU A O 1
#

Foldseek 3Di:
DDDDDDDDDDDPPPPPPPDPPPPPPPPQQLVNQLCVLCVPDDPPDDDDDPSVVSNVVSVVSNVVNVVVVVVVVVVVVVVVVVVVVVVVVVVVVVVVVVVVVVD

Secondary structure (DSSP, 8-state):
-PPPPP--------------------PPPHHHHHHHHHTT--TT----HHHHHHHHHHHHHHHHHHHHHHHHHHHHHHHHHHHHHHHHHHHHHHHHHHHHT--

pLDDT: mean 77.75, std 18.42, range [39.5, 96.25]